Protein AF-A0A1H7MYC9-F1 (afdb_monomer_lite)

Radius of gyration: 18.19 Å; chains: 1; bounding box: 44×27×43 Å

Organism: NCBI:txid426702

Structure (mmCIF, N/CA/C/O backbone):
data_AF-A0A1H7MYC9-F1
#
_entry.id   AF-A0A1H7MYC9-F1
#
loop_
_atom_site.group_PDB
_atom_site.id
_atom_site.type_symbol
_atom_site.label_atom_id
_atom_site.label_alt_id
_atom_site.label_comp_id
_atom_site.label_asym_id
_atom_site.label_entity_id
_atom_site.label_seq_id
_atom_site.pdbx_PDB_ins_code
_atom_site.Cartn_x
_atom_site.Cartn_y
_atom_site.Cartn_z
_atom_site.occupancy
_atom_site.B_iso_or_equiv
_atom_site.auth_seq_id
_atom_site.auth_comp_id
_atom_site.auth_asym_id
_atom_site.auth_atom_id
_atom_site.pdbx_PDB_model_num
ATOM 1 N N . MET A 1 1 ? -14.848 8.329 24.991 1.00 49.41 1 MET A N 1
ATOM 2 C CA . MET A 1 1 ? -15.357 7.171 24.232 1.00 49.41 1 MET A CA 1
ATOM 3 C C . MET A 1 1 ? -14.761 7.235 22.842 1.00 49.41 1 MET A C 1
ATOM 5 O O . MET A 1 1 ? -15.194 8.061 22.050 1.00 49.41 1 MET A O 1
ATOM 9 N N . SER A 1 2 ? -13.729 6.443 22.578 1.00 60.94 2 SER A N 1
ATOM 10 C CA . SER A 1 2 ? -13.254 6.184 21.218 1.00 60.94 2 SER A CA 1
ATOM 11 C C . SER A 1 2 ? -14.312 5.299 20.560 1.00 60.94 2 SER A C 1
ATOM 13 O O . SER A 1 2 ? -14.601 4.218 21.065 1.00 60.94 2 SER A O 1
ATOM 15 N N . THR A 1 3 ? -14.986 5.778 19.522 1.00 66.38 3 THR A N 1
ATOM 16 C CA . THR A 1 3 ? -15.958 4.965 18.784 1.00 66.38 3 THR A CA 1
ATOM 17 C C . THR A 1 3 ? -15.222 3.924 17.945 1.00 66.38 3 THR A C 1
ATOM 19 O O . THR A 1 3 ? -14.237 4.260 17.289 1.00 66.38 3 THR A O 1
ATOM 22 N N . LEU A 1 4 ? -15.707 2.675 17.960 1.00 73.50 4 LEU A N 1
ATOM 23 C CA . LEU A 1 4 ? -15.230 1.610 17.075 1.00 73.50 4 LEU A CA 1
ATOM 24 C C . LEU A 1 4 ? -15.387 2.083 15.623 1.00 73.50 4 LEU A C 1
ATOM 26 O O . LEU A 1 4 ? -16.504 2.275 15.144 1.00 73.50 4 LEU A O 1
ATOM 30 N N . GLN A 1 5 ? -14.268 2.342 14.950 1.00 81.25 5 GLN A N 1
ATOM 31 C CA . GLN A 1 5 ? -14.258 2.734 13.543 1.00 81.25 5 GLN A CA 1
ATOM 32 C C . GLN A 1 5 ? -14.169 1.460 12.712 1.00 81.25 5 GLN A C 1
ATOM 34 O O . GLN A 1 5 ? -13.153 0.768 12.761 1.00 81.25 5 GLN A O 1
ATOM 39 N N . GLU A 1 6 ? -15.222 1.165 11.956 1.00 81.38 6 GLU A N 1
ATOM 40 C CA . GLU A 1 6 ? -15.275 0.020 11.054 1.00 81.38 6 GLU A CA 1
ATOM 41 C C . GLU A 1 6 ? -15.315 0.501 9.601 1.00 81.38 6 GLU A C 1
ATOM 43 O O . GLU A 1 6 ? -16.123 1.362 9.239 1.00 81.38 6 GLU A O 1
ATOM 48 N N . LYS A 1 7 ? -14.405 -0.006 8.764 1.00 85.69 7 LYS A N 1
ATOM 49 C CA . LYS A 1 7 ? -14.329 0.340 7.340 1.00 85.69 7 LYS A CA 1
ATOM 50 C C . LYS A 1 7 ? -13.995 -0.873 6.484 1.00 85.69 7 LYS A C 1
ATOM 52 O O . LYS A 1 7 ? -13.113 -1.660 6.816 1.00 85.69 7 LYS A O 1
ATOM 57 N N . GLN A 1 8 ? -14.670 -0.966 5.342 1.00 91.75 8 GLN A N 1
ATOM 58 C CA . GLN A 1 8 ? -14.293 -1.879 4.267 1.00 91.75 8 GLN A CA 1
ATOM 59 C C . GLN A 1 8 ? -13.019 -1.388 3.580 1.00 91.75 8 GLN A C 1
ATOM 61 O O . GLN A 1 8 ? -12.842 -0.181 3.371 1.00 91.75 8 GLN A O 1
ATOM 66 N N . LEU A 1 9 ? -12.148 -2.330 3.230 1.00 92.44 9 LEU A N 1
ATOM 67 C CA . LEU A 1 9 ? -10.922 -2.049 2.494 1.00 92.44 9 LEU A CA 1
ATOM 68 C C . LEU A 1 9 ? -11.247 -1.920 1.005 1.00 92.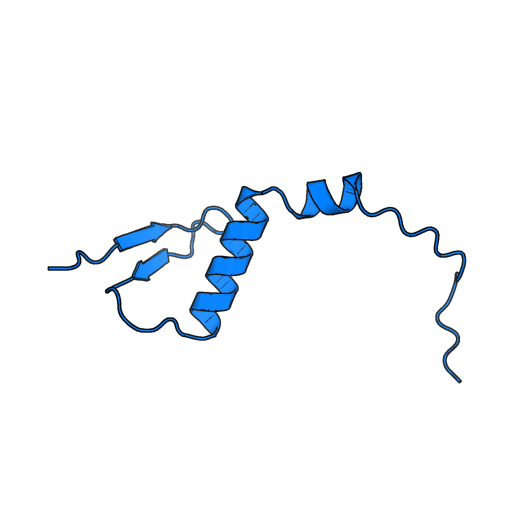44 9 LEU A C 1
ATOM 70 O O . LEU A 1 9 ? -11.983 -2.725 0.440 1.00 92.44 9 LEU A O 1
ATOM 74 N N . GLN A 1 10 ? -10.709 -0.896 0.353 1.00 93.25 10 GLN A N 1
ATOM 75 C CA . GLN A 1 10 ? -10.961 -0.649 -1.062 1.00 93.25 10 GLN A CA 1
ATOM 76 C C . GLN A 1 10 ? -10.241 -1.662 -1.947 1.00 93.25 10 GLN A C 1
ATOM 78 O O . GLN A 1 10 ? -10.774 -2.026 -2.992 1.00 93.25 10 GLN A O 1
ATOM 83 N N . PHE A 1 11 ? -9.060 -2.138 -1.532 1.00 93.25 11 PHE A N 1
ATOM 84 C CA . PHE A 1 11 ? -8.338 -3.157 -2.301 1.00 93.25 11 PHE A 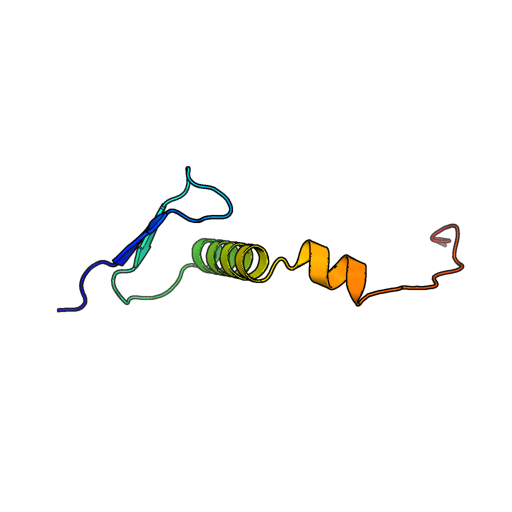CA 1
ATOM 85 C C . PHE A 1 11 ? -9.035 -4.527 -2.266 1.00 93.25 11 PHE A C 1
ATOM 87 O O . PHE A 1 11 ? -8.844 -5.340 -3.168 1.00 93.25 11 PHE A O 1
ATOM 94 N N . ASN A 1 12 ? -9.824 -4.800 -1.219 1.00 92.75 12 ASN A N 1
ATOM 95 C CA . ASN A 1 12 ? -10.628 -6.010 -1.082 1.00 92.75 12 ASN A CA 1
ATOM 96 C C . ASN A 1 12 ? -11.897 -5.720 -0.254 1.00 92.75 12 ASN A C 1
ATOM 98 O O . ASN A 1 12 ? -11.846 -5.787 0.977 1.00 92.75 12 ASN A O 1
ATOM 102 N N . PRO A 1 13 ? -13.044 -5.467 -0.911 1.00 91.00 13 PRO A N 1
ATOM 103 C CA . PRO A 1 13 ? -14.303 -5.134 -0.238 1.00 91.00 13 PRO A CA 1
ATOM 104 C C . PRO A 1 13 ? -14.872 -6.247 0.653 1.00 91.00 13 PRO A C 1
ATOM 106 O O . PRO A 1 13 ? -15.761 -5.989 1.462 1.00 91.00 13 PRO A O 1
ATOM 109 N N . HIS A 1 14 ? -14.380 -7.484 0.521 1.00 92.81 14 HIS A N 1
ATOM 110 C CA . HIS A 1 14 ? -14.764 -8.595 1.396 1.00 92.81 14 HIS A CA 1
ATOM 111 C C . HIS A 1 14 ? -14.057 -8.553 2.757 1.00 92.81 14 HIS A C 1
ATOM 113 O O . HIS A 1 14 ? -14.426 -9.309 3.655 1.00 92.81 14 HIS A O 1
ATOM 119 N N . LEU A 1 15 ? -13.046 -7.693 2.917 1.00 90.50 15 LEU A N 1
ATOM 120 C CA . LEU A 1 15 ? -12.343 -7.480 4.175 1.00 90.50 15 LEU A CA 1
ATOM 121 C C . LEU A 1 15 ? -12.847 -6.217 4.866 1.00 90.50 15 LEU A C 1
ATOM 123 O O . LEU A 1 15 ? -12.980 -5.148 4.265 1.00 90.50 15 LEU A O 1
ATOM 127 N N . VAL A 1 16 ? -13.067 -6.349 6.170 1.00 88.94 16 VAL A N 1
ATOM 128 C CA . VAL A 1 16 ? -13.490 -5.261 7.042 1.00 88.94 16 VAL A CA 1
ATOM 129 C C . VAL A 1 16 ? -12.458 -5.093 8.144 1.00 88.94 16 VAL A C 1
ATOM 131 O O . VAL A 1 16 ? -12.041 -6.064 8.772 1.00 88.94 16 VAL A O 1
ATOM 134 N N . MET A 1 17 ? -12.037 -3.853 8.368 1.00 85.00 17 MET A N 1
ATOM 135 C CA . MET A 1 17 ? -11.196 -3.484 9.495 1.00 85.00 17 MET A CA 1
ATOM 136 C C . MET A 1 17 ? -12.002 -2.751 10.546 1.00 85.00 17 MET A C 1
ATOM 138 O O . MET A 1 17 ? -12.654 -1.755 10.240 1.00 85.00 17 MET A O 1
ATOM 142 N N . SER A 1 18 ? -11.868 -3.197 11.789 1.00 86.12 18 SER A N 1
ATOM 143 C CA . SER A 1 18 ? -12.413 -2.547 12.975 1.00 86.12 18 SER A CA 1
ATOM 144 C C . SER A 1 18 ? -11.277 -2.078 13.886 1.00 86.12 18 SER A C 1
ATOM 146 O O . SER A 1 18 ? -10.368 -2.853 14.178 1.00 86.12 18 SER A O 1
ATOM 148 N N . ASN A 1 19 ? -11.332 -0.832 14.354 1.00 82.75 19 ASN A N 1
ATOM 149 C CA . ASN A 1 19 ? -10.350 -0.254 15.273 1.00 82.75 19 ASN A CA 1
ATOM 150 C C . ASN A 1 19 ? -11.036 0.293 16.531 1.00 82.75 19 ASN A C 1
ATOM 152 O O . ASN A 1 19 ? -11.866 1.199 16.436 1.00 82.75 19 ASN A O 1
ATOM 156 N N . ASP A 1 20 ? -10.659 -0.232 17.695 1.00 83.06 20 ASP A N 1
ATOM 157 C CA . ASP A 1 20 ? -11.118 0.203 19.020 1.00 83.06 20 ASP A CA 1
ATOM 158 C C . ASP A 1 20 ? -10.181 1.240 19.679 1.00 83.06 20 ASP A C 1
ATOM 160 O O . ASP A 1 20 ? -10.438 1.711 20.788 1.00 83.06 20 ASP A O 1
ATOM 164 N N . GLY A 1 21 ? -9.115 1.643 18.980 1.00 80.56 21 GLY A N 1
ATOM 165 C CA . GLY A 1 21 ? -8.084 2.549 19.482 1.00 80.56 21 GLY A CA 1
ATOM 166 C C . GLY A 1 21 ? -6.983 1.854 20.290 1.00 80.56 21 GLY A C 1
ATOM 167 O O . GLY A 1 21 ? -6.184 2.548 20.919 1.00 80.56 21 GLY A O 1
ATOM 168 N N . GLY A 1 22 ? -6.949 0.518 20.298 1.00 83.38 22 GLY A N 1
ATOM 169 C CA . GLY A 1 22 ? -5.916 -0.297 20.929 1.00 83.38 22 GLY A CA 1
ATOM 170 C C . GLY A 1 22 ? -4.668 -0.509 20.065 1.00 83.38 22 GLY A C 1
ATOM 171 O O . GLY A 1 22 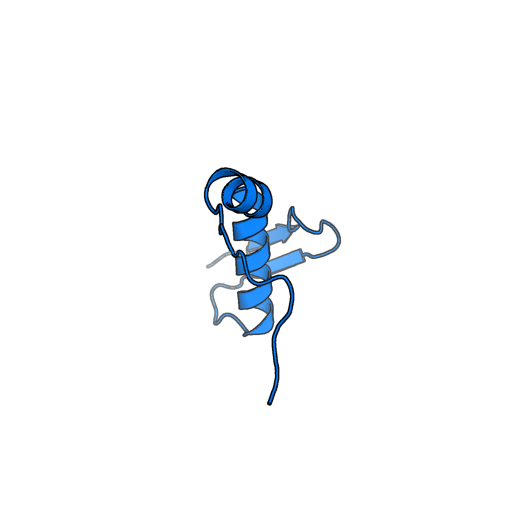? -4.310 0.309 19.215 1.00 83.38 22 GLY A O 1
ATOM 172 N N . GLN A 1 23 ? -3.964 -1.618 20.314 1.00 82.25 23 GLN A N 1
ATOM 173 C CA . GLN A 1 23 ? -2.773 -1.978 19.544 1.00 82.25 23 GLN A CA 1
ATOM 174 C C . GLN A 1 23 ? -3.127 -2.673 18.232 1.00 82.25 23 GLN A C 1
ATOM 176 O O . GLN A 1 23 ? -4.036 -3.496 18.156 1.00 82.25 23 GLN A O 1
ATOM 181 N N . LEU A 1 24 ? -2.346 -2.361 17.202 1.00 82.38 24 LEU A N 1
ATOM 182 C CA . LEU A 1 24 ? -2.469 -2.968 15.890 1.00 82.38 24 LEU A CA 1
ATOM 183 C C . LEU A 1 24 ? -1.738 -4.314 15.873 1.00 82.38 24 LEU A C 1
ATOM 185 O O . LEU A 1 24 ? -0.548 -4.379 16.182 1.00 82.38 24 LEU A O 1
ATOM 189 N N . SER A 1 25 ? -2.438 -5.387 15.502 1.00 86.44 25 SER A N 1
ATOM 190 C CA . SER A 1 25 ? -1.794 -6.682 15.268 1.00 86.44 25 SER A CA 1
ATOM 191 C C . SER A 1 25 ? -0.913 -6.633 14.017 1.00 86.44 25 SER A C 1
ATOM 193 O O . SER A 1 25 ? -1.088 -5.775 13.150 1.00 86.44 25 SER A O 1
ATOM 195 N N . ASN A 1 26 ? 0.022 -7.577 13.900 1.00 85.19 26 ASN A N 1
ATOM 196 C CA . ASN A 1 26 ? 0.935 -7.626 12.758 1.00 85.19 26 ASN A CA 1
ATOM 197 C C . ASN A 1 26 ? 0.178 -7.787 11.422 1.00 85.19 26 ASN A C 1
ATOM 199 O O . ASN A 1 26 ? 0.414 -7.038 10.475 1.00 85.19 26 ASN A O 1
ATOM 203 N N . ASP A 1 27 ? -0.806 -8.690 11.380 1.00 88.38 27 ASP A N 1
ATOM 204 C CA . ASP A 1 27 ? -1.625 -8.937 10.186 1.00 88.38 27 ASP A CA 1
ATOM 205 C C . ASP A 1 27 ? -2.478 -7.716 9.816 1.00 88.38 27 ASP A C 1
ATOM 207 O O . ASP A 1 27 ? -2.543 -7.319 8.651 1.00 88.38 27 ASP A O 1
ATOM 211 N N . SER A 1 28 ? -3.079 -7.059 10.813 1.00 86.88 28 SER A N 1
ATOM 212 C CA . SER A 1 28 ? -3.823 -5.817 10.596 1.00 86.88 28 SER A CA 1
ATOM 213 C C . SER A 1 28 ? -2.904 -4.685 10.122 1.00 86.88 28 SER A C 1
ATOM 215 O O . SER A 1 28 ? -3.305 -3.873 9.293 1.00 86.88 28 SER A O 1
ATOM 217 N N . GLY A 1 29 ? -1.652 -4.639 10.579 1.00 89.81 29 GLY A N 1
ATOM 218 C CA . GLY A 1 29 ? -0.641 -3.711 10.068 1.00 89.81 29 GLY A CA 1
ATOM 219 C C . GLY A 1 29 ? -0.348 -3.909 8.583 1.00 89.81 29 GLY A C 1
ATOM 220 O O . GLY A 1 29 ? -0.358 -2.944 7.815 1.00 89.81 29 GLY A O 1
ATOM 221 N N . LEU A 1 30 ? -0.156 -5.159 8.159 1.00 93.06 30 LEU A N 1
ATOM 222 C CA . LEU A 1 30 ? 0.079 -5.506 6.755 1.00 93.06 30 LEU A CA 1
ATOM 223 C C . LEU A 1 30 ? -1.112 -5.142 5.861 1.00 93.06 30 LEU A C 1
ATOM 225 O O . LEU A 1 30 ? -0.931 -4.555 4.794 1.00 93.06 30 LEU A O 1
ATOM 229 N N . LEU A 1 31 ? -2.335 -5.431 6.305 1.00 93.06 31 LEU A N 1
ATOM 230 C CA . LEU A 1 31 ? -3.552 -5.068 5.574 1.00 93.06 31 LEU A CA 1
ATOM 231 C C . LEU A 1 31 ? -3.704 -3.543 5.412 1.00 93.06 31 LEU A C 1
ATOM 233 O O . LEU A 1 31 ? -4.115 -3.079 4.348 1.00 93.06 31 LEU A O 1
ATOM 237 N N . LEU A 1 32 ? -3.323 -2.756 6.424 1.00 91.62 32 LEU A N 1
ATOM 238 C CA . LEU A 1 32 ? -3.306 -1.289 6.349 1.00 91.62 32 LEU A CA 1
ATOM 239 C C . LEU A 1 32 ? -2.307 -0.778 5.303 1.00 91.62 32 LEU A C 1
ATOM 241 O O . LEU A 1 32 ? -2.622 0.138 4.543 1.00 91.62 32 LEU A O 1
ATOM 245 N N . LEU A 1 33 ? -1.122 -1.389 5.243 1.00 94.56 33 LEU A N 1
ATOM 246 C CA . LEU A 1 33 ? -0.107 -1.106 4.225 1.00 94.56 33 LEU A CA 1
ATOM 247 C C . LEU A 1 33 ? -0.623 -1.395 2.810 1.00 94.56 33 LEU A C 1
ATOM 249 O O . LEU A 1 33 ? -0.454 -0.563 1.920 1.00 94.56 33 LEU A O 1
ATOM 253 N N . PHE A 1 34 ? -1.303 -2.526 2.603 1.00 95.06 34 PHE A N 1
ATOM 254 C CA . PHE A 1 34 ? -1.900 -2.848 1.304 1.00 95.06 34 PHE A CA 1
ATOM 255 C C . PHE A 1 34 ? -2.995 -1.861 0.894 1.00 95.06 34 PHE A C 1
ATOM 257 O O . PHE A 1 34 ? -3.019 -1.420 -0.255 1.00 95.06 34 PHE A O 1
ATOM 264 N N . GLU A 1 35 ? -3.860 -1.457 1.825 1.00 95.31 35 GLU A N 1
ATOM 265 C CA . GLU A 1 35 ? -4.870 -0.427 1.567 1.00 95.31 35 GLU A CA 1
ATOM 266 C C . GLU A 1 35 ? -4.229 0.918 1.210 1.00 95.31 35 GLU A C 1
ATOM 268 O O . GLU A 1 35 ? -4.677 1.592 0.280 1.00 95.31 35 GLU A O 1
ATOM 273 N N . PHE A 1 36 ? -3.148 1.299 1.894 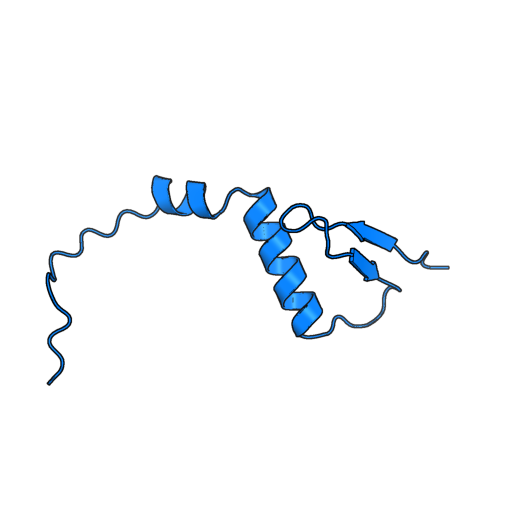1.00 95.62 36 PHE A N 1
ATOM 274 C CA . PHE A 1 36 ? -2.378 2.490 1.547 1.00 95.62 36 PHE A CA 1
ATOM 275 C C . PHE A 1 36 ? -1.798 2.398 0.129 1.00 95.62 36 PHE A C 1
ATOM 277 O O . PHE A 1 36 ? -2.033 3.300 -0.677 1.00 95.62 36 PHE A O 1
ATOM 284 N N . PHE A 1 37 ? -1.112 1.300 -0.208 1.00 97.12 37 PHE A N 1
ATOM 285 C CA . PHE A 1 37 ? -0.552 1.076 -1.545 1.00 97.12 37 PHE A CA 1
ATOM 286 C C . PHE A 1 37 ? -1.613 1.105 -2.642 1.00 97.12 37 PHE A C 1
ATOM 288 O O . PHE A 1 37 ? -1.387 1.690 -3.701 1.00 97.12 37 PHE A O 1
ATOM 295 N N . HIS A 1 38 ? -2.784 0.531 -2.381 1.00 96.69 38 HIS A N 1
ATOM 296 C CA . HIS A 1 38 ? -3.904 0.585 -3.307 1.00 96.69 38 HIS A CA 1
ATOM 297 C C . HIS A 1 38 ? -4.388 2.025 -3.534 1.00 96.69 38 HIS A C 1
ATOM 299 O O . HIS A 1 38 ? -4.550 2.448 -4.678 1.00 96.69 38 HIS A O 1
ATOM 305 N N . LYS A 1 39 ? -4.549 2.820 -2.468 1.00 95.88 39 LYS A N 1
ATOM 306 C CA . LYS A 1 39 ? -5.015 4.215 -2.575 1.00 95.88 39 LYS A CA 1
ATOM 307 C C . LYS A 1 39 ? -4.067 5.119 -3.344 1.00 95.88 39 LYS A C 1
ATOM 309 O O . LYS A 1 39 ? -4.531 5.998 -4.066 1.00 95.88 39 LYS A O 1
ATOM 314 N N . ILE A 1 40 ? -2.762 4.913 -3.194 1.00 96.94 40 ILE A N 1
ATOM 315 C CA . ILE A 1 40 ? -1.763 5.686 -3.938 1.00 96.94 40 ILE A CA 1
ATOM 316 C C . ILE A 1 40 ? -1.495 5.125 -5.335 1.00 96.94 40 ILE A C 1
ATOM 318 O O . ILE A 1 40 ? -0.649 5.676 -6.029 1.00 96.94 40 ILE A O 1
ATOM 322 N N . LYS A 1 41 ? -2.181 4.048 -5.752 1.00 96.94 41 LYS A N 1
ATOM 323 C CA . LYS A 1 41 ? -1.916 3.364 -7.027 1.00 96.94 41 LYS A CA 1
ATOM 324 C C . LYS A 1 41 ? -0.437 2.989 -7.156 1.00 96.94 41 LYS A C 1
ATOM 326 O O . LYS A 1 41 ? 0.253 3.336 -8.111 1.00 96.94 41 LYS A O 1
ATOM 331 N N . PHE A 1 42 ? 0.079 2.333 -6.115 1.00 96.88 42 PHE A N 1
ATOM 332 C CA . PHE A 1 42 ? 1.511 2.079 -5.965 1.00 96.88 42 PHE A CA 1
ATOM 333 C C . PHE A 1 42 ? 2.094 1.294 -7.144 1.00 96.88 42 PHE A C 1
ATOM 335 O O . PHE A 1 42 ? 3.210 1.569 -7.566 1.00 96.88 42 PHE A O 1
ATOM 342 N N . LYS A 1 43 ? 1.335 0.348 -7.710 1.00 94.50 43 LYS A N 1
ATOM 343 C CA . LYS A 1 43 ? 1.777 -0.436 -8.869 1.00 94.50 43 LYS A CA 1
ATOM 344 C C . LYS A 1 43 ? 2.0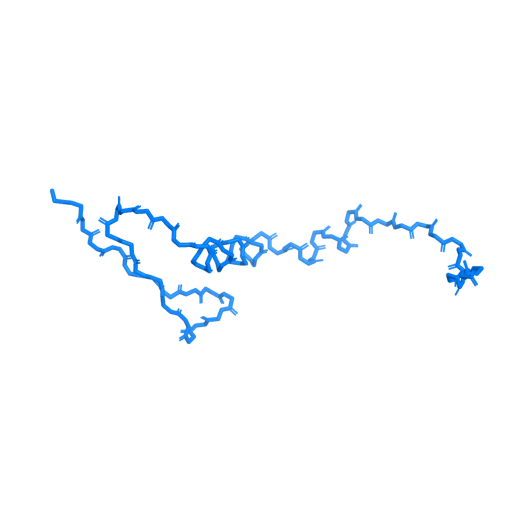19 0.457 -10.086 1.00 94.50 43 LYS A C 1
ATOM 346 O O . LYS A 1 43 ? 3.021 0.299 -10.773 1.00 94.50 43 LYS A O 1
ATOM 351 N N . GLU A 1 44 ? 1.111 1.387 -10.340 1.00 97.00 44 GLU A N 1
ATOM 352 C CA . GLU A 1 44 ? 1.211 2.363 -11.415 1.00 97.00 44 GLU A CA 1
ATOM 353 C C . GLU A 1 44 ? 2.388 3.313 -11.182 1.00 97.00 44 GLU A C 1
ATOM 355 O O . GLU A 1 44 ? 3.195 3.493 -12.088 1.00 97.00 44 GLU A O 1
ATOM 360 N N . LEU A 1 45 ? 2.550 3.823 -9.955 1.00 97.50 45 LEU A N 1
ATOM 361 C CA . LEU A 1 45 ? 3.696 4.659 -9.580 1.00 97.50 45 LEU A CA 1
ATOM 362 C C . LEU A 1 45 ? 5.034 3.947 -9.792 1.00 97.50 45 LEU A C 1
ATOM 364 O O . LEU A 1 45 ? 5.967 4.541 -10.319 1.00 97.50 45 LEU A O 1
ATOM 368 N N . VAL A 1 46 ? 5.143 2.679 -9.389 1.00 95.88 46 VAL A N 1
ATOM 369 C CA . VAL A 1 46 ? 6.366 1.893 -9.593 1.00 95.88 46 VAL A CA 1
ATOM 370 C C . VAL A 1 46 ? 6.645 1.720 -11.082 1.00 95.88 46 VAL A C 1
ATOM 372 O O . VAL A 1 46 ? 7.770 1.955 -11.503 1.00 95.88 46 VAL A O 1
ATOM 375 N N . ASN A 1 47 ? 5.637 1.378 -11.886 1.00 93.81 47 ASN A N 1
ATOM 376 C CA . ASN A 1 47 ? 5.816 1.229 -13.331 1.00 93.81 47 ASN A CA 1
ATOM 377 C C . ASN A 1 47 ? 6.224 2.539 -14.024 1.00 93.81 47 ASN A C 1
ATOM 379 O O . ASN A 1 47 ? 6.912 2.490 -15.036 1.00 93.81 47 ASN A O 1
ATOM 383 N N . GLU A 1 48 ? 5.784 3.691 -13.515 1.00 96.25 48 GLU A N 1
ATOM 384 C CA . GLU A 1 48 ? 6.106 5.002 -14.088 1.00 96.25 48 GLU A CA 1
ATOM 385 C C . GLU A 1 48 ? 7.476 5.530 -13.636 1.00 96.25 48 GLU A C 1
ATOM 387 O O . GLU A 1 48 ? 8.182 6.174 -14.410 1.00 96.25 48 GLU A O 1
ATOM 392 N N . LEU A 1 49 ? 7.861 5.285 -12.381 1.00 95.81 49 LEU A N 1
ATOM 393 C CA . LEU A 1 49 ? 9.031 5.922 -11.767 1.00 95.81 49 LEU A CA 1
ATOM 394 C C . LEU A 1 49 ? 10.255 5.009 -11.697 1.00 95.81 49 LEU A C 1
ATOM 396 O O . LEU A 1 49 ? 11.385 5.499 -11.713 1.00 95.81 49 LEU A O 1
ATOM 400 N N . LEU A 1 50 ? 10.057 3.695 -11.590 1.00 93.31 50 LEU A N 1
ATOM 401 C CA . LEU A 1 50 ? 11.133 2.731 -11.408 1.00 93.31 50 LEU A CA 1
ATOM 402 C C . LEU A 1 50 ? 11.440 2.020 -12.728 1.00 93.31 50 LEU A C 1
ATOM 404 O O . LEU A 1 50 ? 10.898 0.961 -13.033 1.00 93.31 50 LEU A O 1
ATOM 408 N N . HIS A 1 51 ? 12.380 2.586 -13.477 1.00 90.00 51 HIS A N 1
ATOM 409 C CA . HIS A 1 51 ? 12.987 1.933 -14.631 1.00 90.00 51 HIS A CA 1
ATOM 410 C C . HIS A 1 51 ? 14.330 1.342 -14.210 1.00 90.00 51 HIS A C 1
ATOM 412 O O . HIS A 1 51 ? 15.281 2.074 -13.934 1.00 90.00 51 HIS A O 1
ATOM 418 N N . ILE A 1 52 ? 14.399 0.016 -14.120 1.00 85.81 52 ILE A N 1
ATOM 419 C CA . ILE A 1 52 ? 15.649 -0.692 -13.848 1.00 85.81 52 ILE A CA 1
ATOM 420 C C . ILE A 1 52 ? 16.177 -1.198 -15.186 1.00 85.81 52 ILE A C 1
ATOM 422 O O . ILE A 1 52 ? 15.694 -2.206 -15.700 1.00 85.81 52 ILE A O 1
ATOM 426 N N . ASP A 1 53 ? 17.174 -0.507 -15.735 1.00 79.44 53 ASP A N 1
ATOM 427 C CA . ASP A 1 53 ? 17.964 -1.016 -16.858 1.00 79.44 53 ASP A CA 1
ATOM 428 C C . ASP A 1 53 ? 18.932 -2.086 -16.340 1.00 79.44 53 ASP A C 1
ATOM 430 O O . ASP A 1 53 ? 20.113 -1.837 -16.085 1.00 79.44 53 ASP A O 1
ATOM 434 N N . ASP A 1 54 ? 18.405 -3.293 -16.131 1.00 76.38 54 ASP A N 1
ATOM 435 C CA . ASP A 1 54 ? 19.221 -4.462 -15.832 1.00 76.38 54 ASP A CA 1
ATOM 436 C C . ASP A 1 54 ? 19.489 -5.255 -17.113 1.00 76.38 54 ASP A C 1
ATOM 438 O O . ASP A 1 54 ? 18.612 -5.913 -17.668 1.00 76.38 54 ASP A O 1
ATOM 442 N N . SER A 1 55 ? 20.733 -5.196 -17.584 1.00 74.12 55 SER A N 1
ATOM 443 C CA . SER A 1 55 ? 21.198 -5.969 -18.743 1.00 74.12 55 SER A CA 1
ATOM 444 C C . SER A 1 55 ? 21.467 -7.443 -18.419 1.00 74.12 55 SER A C 1
ATOM 446 O O . SER A 1 55 ? 21.809 -8.226 -19.311 1.00 74.12 55 SER A O 1
ATOM 448 N N . ARG A 1 56 ? 21.334 -7.855 -17.151 1.00 69.56 56 ARG A N 1
ATOM 449 C CA . ARG A 1 56 ? 21.531 -9.244 -16.733 1.00 69.56 56 ARG A CA 1
ATOM 450 C C . ARG A 1 56 ? 20.333 -10.089 -17.169 1.00 69.56 56 ARG A C 1
ATOM 452 O O . A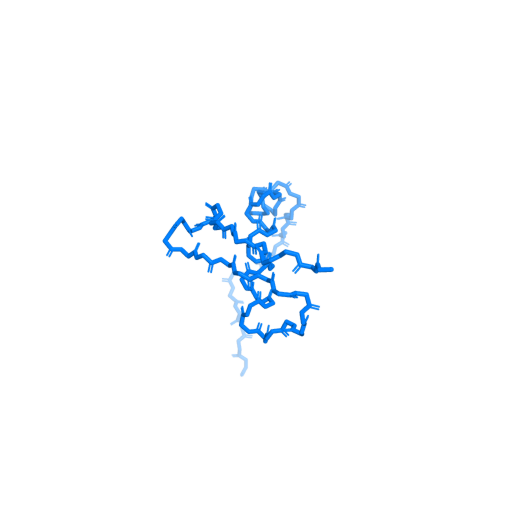RG A 1 56 ? 19.322 -10.165 -16.485 1.00 69.56 56 ARG A O 1
ATOM 459 N N . ASN A 1 57 ? 20.487 -10.782 -18.298 1.00 61.94 57 ASN A N 1
ATOM 460 C CA . ASN A 1 57 ? 19.490 -11.730 -18.816 1.00 61.94 57 ASN A CA 1
ATOM 461 C C . ASN A 1 57 ? 19.252 -12.947 -17.899 1.00 61.94 57 ASN A C 1
ATOM 463 O O . ASN A 1 57 ? 18.211 -13.589 -18.011 1.00 61.94 57 ASN A O 1
ATOM 467 N N . TYR A 1 58 ? 20.201 -13.285 -17.018 1.00 67.00 58 TYR A N 1
ATOM 468 C CA . TYR A 1 58 ? 20.107 -14.425 -16.106 1.00 67.00 58 TYR A CA 1
ATOM 469 C C . TYR A 1 58 ? 20.811 -14.117 -14.784 1.00 67.00 58 TYR A C 1
ATOM 471 O O . TYR A 1 58 ? 21.904 -13.550 -14.769 1.00 67.00 58 TYR A O 1
ATOM 479 N N . CYS A 1 59 ? 20.212 -14.547 -13.674 1.00 65.69 59 CYS A N 1
ATOM 480 C CA . CYS A 1 59 ? 20.906 -14.685 -12.401 1.00 65.69 59 CYS A CA 1
ATOM 481 C C . CYS A 1 59 ? 21.907 -15.838 -12.563 1.00 65.69 59 CYS A C 1
ATOM 483 O O . CYS A 1 59 ? 21.531 -17.004 -12.478 1.00 65.69 59 CYS A O 1
ATOM 485 N N . THR A 1 60 ? 23.171 -15.538 -12.855 1.00 64.69 60 THR A N 1
ATOM 486 C CA . THR A 1 60 ? 24.236 -16.536 -12.728 1.00 64.69 60 THR A CA 1
ATOM 487 C C . THR A 1 60 ? 24.380 -16.854 -11.248 1.00 64.69 60 THR A C 1
ATOM 489 O O . THR A 1 60 ? 24.800 -15.998 -10.469 1.00 64.69 60 THR A O 1
ATOM 492 N N . HIS A 1 61 ? 23.944 -18.048 -10.862 1.00 63.88 61 HIS A N 1
ATOM 493 C CA . HIS A 1 61 ? 24.175 -18.597 -9.538 1.00 63.88 61 HIS A CA 1
ATOM 494 C C . HIS A 1 61 ? 25.365 -19.551 -9.652 1.00 63.88 61 HIS A C 1
ATOM 496 O O . HIS A 1 61 ? 25.287 -20.511 -10.421 1.00 63.88 61 HIS A O 1
ATOM 502 N N . ASP A 1 62 ? 26.449 -19.239 -8.942 1.00 62.12 62 ASP A N 1
ATOM 503 C CA . ASP A 1 62 ? 27.567 -20.164 -8.714 1.00 62.12 62 ASP A CA 1
ATOM 504 C C . ASP A 1 62 ? 27.169 -21.264 -7.711 1.00 62.12 62 ASP A C 1
ATOM 506 O O . ASP A 1 62 ? 26.259 -21.012 -6.873 1.00 62.12 62 ASP A O 1
#

pLDDT: mean 85.34, std 11.56, range [49.41, 97.5]

Foldseek 3Di:
DQDFDKDAQPVHNVDIDTDPPDDQDPVNVVSVVVSVCVVVVVVVVCVVPPDDPDPPPDDPDD

Sequence (62 aa):
MSTLQEKQLQFNPHLVMSNDGGQLSNDSGLLLLFEFFHKIKFKELVNELLHIDDSRNYCTHD

Secondary structure (DSSP, 8-state):
----EEEE-SS-TT-EEEE-SSPPPHHHHHHHHHHHHHHTTHHHHHHHH-------SS----